Protein AF-A0A1I6RGP5-F1 (afdb_monomer)

Radius of gyration: 14.54 Å; Cα contacts (8 Å, |Δi|>4): 24; chains: 1; bounding box: 37×28×32 Å

Nearest PDB structures (foldseek):
  6zu5-assembly1_LHH  TM=7.528E-01  e=2.460E+00  Paranosema locustae
  6rm3-assembly1_LHH  TM=7.351E-01  e=3.597E+00  Vairimorpha necatrix
  8onz-assembly1_Lh  TM=6.888E-01  e=6.359E+00  Thermochaetoides thermophila DSM 1495
  6j6n-assembly1_H  TM=3.946E-01  e=5.259E+00  Saccharomyces cerevisiae S288C
  6jqa-assembly1_C  TM=3.667E-01  e=5.969E+00  Onion yellows phytoplasma OY-W

Sequence (79 aa):
MLDPKFAEFNNIAHEKQPQMNAIIESWDNKTLATNITKLNRELLRRDAHGVQETPFSETNEELHLMLYSLTMYLKDRLE

Solvent-accessible surface area (backbone atoms only — not comparable to full-atom values): 5027 Å² total; per-residue (Å²): 132,83,55,75,69,55,61,59,62,74,65,64,78,73,85,69,80,74,80,70,56,70,73,64,68,70,46,51,74,68,56,47,53,50,50,49,53,52,53,52,53,48,49,55,45,33,75,75,71,49,71,90,83,57,97,62,92,65,55,72,67,57,49,52,53,50,48,50,53,53,51,52,53,53,49,68,74,72,109

Secondary structure (DSSP, 8-state):
---HHHHHHTT---SSPPPPPHHHHTS-HHHHHHHHHHHHHHHHHHHHH-STT-S--S-HHHHHHHHHHHHHHHHHTT-

Mean predicted aligned error: 8.44 Å

Foldseek 3Di:
DDDPVVVVVVPPPDDDDDDPPPVLVPDDLVRLVVVLVVLVVLLVCCVVPNDPDDPDPDDSVVSVVVSVSSVVVSVVVVD

pLDDT: mean 80.84, std 15.15, range [46.25, 96.75]

Structure (mmCIF, N/CA/C/O backbone):
data_AF-A0A1I6RGP5-F1
#
_entry.id   AF-A0A1I6RGP5-F1
#
loop_
_atom_site.group_PDB
_atom_site.id
_atom_site.type_symbol
_atom_site.label_atom_id
_atom_site.label_alt_id
_atom_site.label_comp_id
_atom_site.label_asym_id
_atom_site.label_entity_id
_atom_site.label_seq_id
_atom_site.pdbx_PDB_ins_code
_atom_site.Cartn_x
_atom_site.Cartn_y
_atom_site.Cartn_z
_atom_site.occupancy
_atom_site.B_iso_or_equiv
_atom_site.auth_seq_id
_atom_site.auth_comp_id
_atom_site.auth_asym_id
_atom_site.auth_atom_id
_atom_site.pdbx_PDB_model_num
ATOM 1 N N . MET A 1 1 ? -21.281 -2.094 -13.706 1.00 51.22 1 MET A N 1
ATOM 2 C CA . MET A 1 1 ? -21.578 -3.390 -13.059 1.00 51.22 1 MET A CA 1
ATOM 3 C C . MET A 1 1 ? -20.358 -4.264 -13.291 1.00 51.22 1 MET A C 1
ATOM 5 O O . MET A 1 1 ? -19.898 -4.289 -14.424 1.00 51.22 1 MET A O 1
ATOM 9 N N . LEU A 1 2 ? -19.764 -4.841 -12.246 1.00 50.91 2 LEU A N 1
ATOM 10 C CA . LEU A 1 2 ? -18.574 -5.690 -12.386 1.00 50.91 2 LEU A CA 1
ATOM 11 C C . LEU A 1 2 ? -18.971 -6.998 -13.102 1.00 50.91 2 LEU A C 1
ATOM 13 O O . LEU A 1 2 ? -20.061 -7.510 -12.855 1.00 50.91 2 LEU A O 1
ATOM 17 N N . ASP A 1 3 ? -18.130 -7.479 -14.022 1.00 66.06 3 ASP A N 1
ATOM 18 C CA . ASP A 1 3 ? -18.353 -8.703 -14.814 1.00 66.06 3 ASP A CA 1
ATOM 19 C C . ASP A 1 3 ? -18.536 -9.924 -13.881 1.00 66.06 3 ASP A C 1
ATOM 21 O O . ASP A 1 3 ? -17.843 -9.996 -12.864 1.00 66.06 3 ASP A O 1
ATOM 25 N N . PRO A 1 4 ? -19.424 -10.891 -14.183 1.00 62.91 4 PRO A N 1
ATOM 26 C CA . PRO A 1 4 ? -19.538 -12.156 -13.446 1.00 62.91 4 PRO A CA 1
ATOM 27 C C . PRO A 1 4 ? -18.196 -12.839 -13.131 1.00 62.91 4 PRO A C 1
ATOM 29 O O . PRO A 1 4 ? -18.021 -13.370 -12.035 1.00 62.91 4 PRO A O 1
ATOM 32 N N . LYS A 1 5 ? -17.207 -12.740 -14.028 1.00 64.44 5 LYS A N 1
ATOM 33 C CA . LYS A 1 5 ? -15.847 -13.267 -13.812 1.00 64.44 5 LYS A CA 1
ATOM 34 C C . LYS A 1 5 ? -15.102 -12.582 -12.661 1.00 64.44 5 LYS A C 1
ATOM 36 O O . LYS A 1 5 ? -14.247 -13.186 -12.023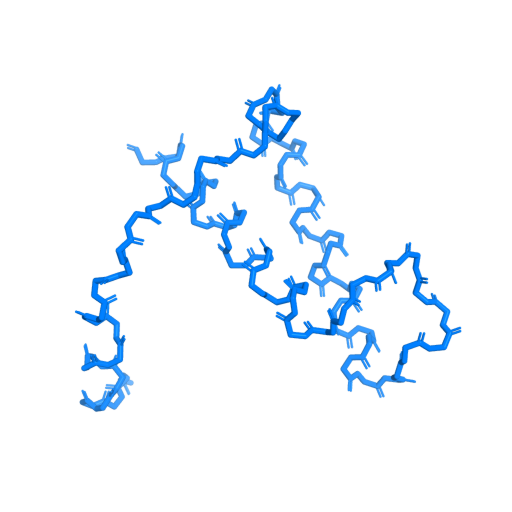 1.00 64.44 5 LYS A O 1
ATOM 41 N N . PHE A 1 6 ? -15.425 -11.323 -12.374 1.00 57.72 6 PHE A N 1
ATOM 42 C CA . PHE A 1 6 ? -14.852 -10.580 -11.252 1.00 57.72 6 PHE A CA 1
ATOM 43 C C . PHE A 1 6 ? -15.386 -11.088 -9.905 1.00 57.72 6 PHE A C 1
ATOM 45 O O . PHE A 1 6 ? -14.642 -11.146 -8.929 1.00 57.72 6 PHE A O 1
ATOM 52 N N . ALA A 1 7 ? -16.659 -11.496 -9.850 1.00 59.34 7 ALA A N 1
ATOM 53 C CA . ALA A 1 7 ? -17.241 -12.093 -8.647 1.00 59.34 7 ALA A CA 1
ATOM 54 C C . ALA A 1 7 ? -16.591 -13.448 -8.309 1.00 59.34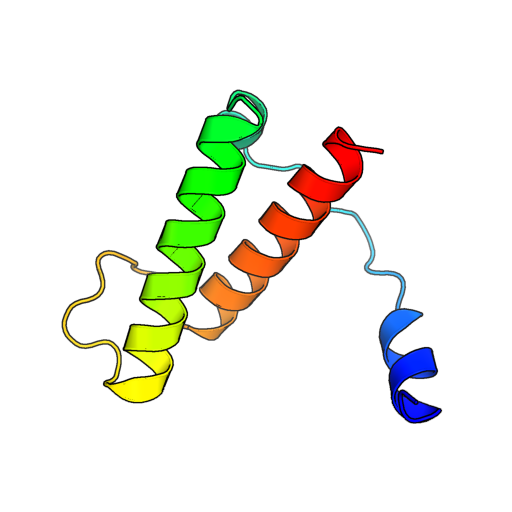 7 ALA A C 1
ATOM 56 O O . ALA A 1 7 ? -16.409 -13.765 -7.136 1.00 59.34 7 ALA A O 1
ATOM 57 N N . GLU A 1 8 ? -16.193 -14.217 -9.326 1.00 59.38 8 GLU A N 1
ATOM 58 C CA . GLU A 1 8 ? -15.456 -15.476 -9.158 1.00 59.38 8 GLU A CA 1
ATOM 59 C C . GLU A 1 8 ? -14.015 -15.252 -8.673 1.00 59.38 8 GLU A C 1
ATOM 61 O O . GLU A 1 8 ? -13.547 -15.977 -7.798 1.00 59.38 8 GLU A O 1
ATOM 66 N N . PHE A 1 9 ? -13.335 -14.209 -9.164 1.00 59.31 9 PHE A N 1
ATOM 67 C CA . PHE A 1 9 ? -11.983 -13.841 -8.721 1.00 59.31 9 PHE A CA 1
ATOM 68 C C . PHE A 1 9 ? -11.929 -13.465 -7.230 1.00 59.31 9 PHE A C 1
ATOM 70 O O . PHE A 1 9 ? -1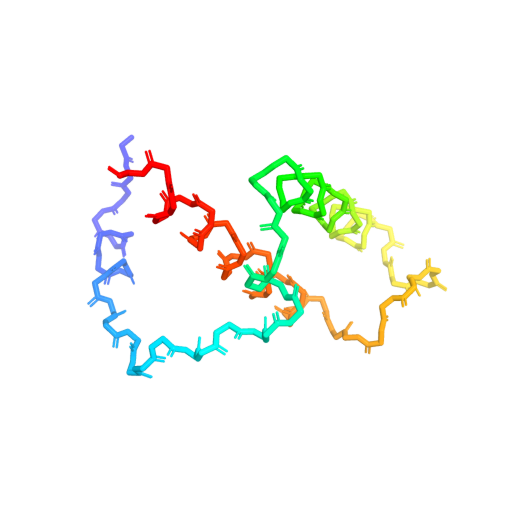0.995 -13.835 -6.524 1.00 59.31 9 PHE A O 1
ATOM 77 N N . ASN A 1 10 ? -12.958 -12.774 -6.731 1.00 53.84 10 ASN A N 1
ATOM 78 C CA . ASN A 1 10 ? -13.015 -12.284 -5.349 1.00 53.84 10 ASN A CA 1
ATOM 79 C C . ASN A 1 10 ? -13.309 -13.383 -4.304 1.00 53.84 10 ASN A C 1
ATOM 81 O O . ASN A 1 10 ? -13.216 -13.127 -3.107 1.00 53.84 10 ASN A O 1
ATOM 85 N N . ASN A 1 11 ? -13.682 -14.590 -4.746 1.00 51.84 11 ASN A N 1
ATOM 86 C CA . ASN A 1 11 ? -14.034 -15.725 -3.883 1.00 51.84 11 ASN A CA 1
ATOM 87 C C . ASN A 1 11 ? -12.878 -16.711 -3.659 1.00 51.84 11 ASN A C 1
ATOM 89 O O . ASN A 1 11 ? -13.073 -17.759 -3.038 1.00 51.84 11 ASN A O 1
ATOM 93 N N . ILE A 1 12 ? -11.674 -16.407 -4.146 1.00 56.66 12 ILE A N 1
ATOM 94 C CA . ILE A 1 12 ? -10.494 -17.219 -3.854 1.00 56.66 12 ILE A CA 1
ATOM 95 C C . ILE A 1 12 ? -10.080 -16.928 -2.408 1.00 56.66 12 ILE A C 1
ATOM 97 O O . ILE A 1 12 ? -9.467 -15.907 -2.105 1.00 56.66 12 ILE A O 1
ATOM 101 N N . ALA A 1 13 ? -10.452 -17.827 -1.496 1.00 46.25 13 ALA A N 1
ATOM 102 C CA . ALA A 1 13 ? -10.010 -17.781 -0.110 1.00 46.25 13 ALA A CA 1
ATOM 103 C C . ALA A 1 13 ? -8.488 -17.975 -0.067 1.00 46.25 13 ALA A C 1
ATOM 105 O O . ALA A 1 13 ? -7.985 -19.085 -0.235 1.00 46.25 13 ALA A O 1
ATOM 106 N N . HIS A 1 14 ? -7.747 -16.886 0.131 1.00 52.16 14 HIS A N 1
ATOM 107 C CA . HIS A 1 14 ? -6.308 -16.961 0.337 1.00 52.16 14 HIS A CA 1
ATOM 108 C C . HIS A 1 14 ? -6.024 -17.649 1.679 1.00 52.16 14 HIS A C 1
ATOM 110 O O . HIS A 1 14 ? -6.420 -17.172 2.745 1.00 52.16 14 HIS A O 1
ATOM 116 N N . GLU A 1 15 ? -5.364 -18.809 1.615 1.00 48.62 15 GLU A N 1
ATOM 117 C CA . GLU A 1 15 ? -4.947 -19.572 2.786 1.00 48.62 15 GLU A CA 1
ATOM 118 C C . GLU A 1 15 ? -3.987 -18.736 3.638 1.00 48.62 15 GLU A C 1
ATOM 120 O O . GLU A 1 15 ? -2.845 -18.497 3.256 1.00 48.62 15 GLU A O 1
ATOM 125 N N . LYS A 1 16 ? -4.474 -18.352 4.825 1.00 50.22 16 LYS A N 1
ATOM 126 C CA . LYS A 1 16 ? -3.785 -17.589 5.876 1.00 50.22 16 LYS A CA 1
ATOM 127 C C . LYS A 1 16 ? -3.505 -16.142 5.473 1.00 50.22 16 LYS A C 1
ATOM 129 O O . LYS A 1 16 ? -2.609 -15.859 4.687 1.00 50.22 16 LYS A O 1
ATOM 134 N N . GLN A 1 17 ? -4.222 -15.213 6.111 1.00 51.25 17 GLN A N 1
ATOM 135 C CA . GLN A 1 17 ? -3.759 -13.832 6.191 1.00 51.25 17 GLN A CA 1
ATOM 136 C C . GLN A 1 17 ? -2.332 -13.865 6.764 1.00 51.25 17 GLN A C 1
ATOM 138 O O . GLN A 1 17 ? -2.156 -14.351 7.889 1.00 51.25 17 GLN A O 1
ATOM 143 N N . PRO A 1 18 ? -1.300 -13.442 6.013 1.00 55.59 18 PRO A N 1
ATOM 144 C CA . PRO A 1 18 ? 0.017 -13.281 6.598 1.00 55.59 18 PRO A CA 1
ATOM 145 C C . PRO A 1 18 ? -0.131 -12.310 7.769 1.00 55.59 18 PRO A C 1
ATOM 147 O O . PRO A 1 18 ? -0.736 -11.248 7.615 1.00 55.59 18 PRO A O 1
ATOM 150 N N . GLN A 1 19 ? 0.362 -12.701 8.950 1.00 62.19 19 GLN A N 1
ATOM 151 C CA . GLN A 1 19 ? 0.394 -11.786 10.088 1.00 62.19 19 GLN A CA 1
ATOM 152 C C . GLN A 1 19 ? 1.133 -10.527 9.646 1.00 62.19 19 GLN A C 1
ATOM 154 O O . GLN A 1 19 ? 2.233 -10.603 9.085 1.00 62.19 19 GLN A O 1
ATOM 159 N N . MET A 1 20 ? 0.477 -9.384 9.824 1.00 73.00 20 MET A N 1
ATOM 160 C CA . MET A 1 20 ? 1.031 -8.107 9.422 1.00 73.00 20 MET A CA 1
ATOM 161 C C . MET A 1 20 ? 2.311 -7.863 10.227 1.00 73.00 20 MET A C 1
ATOM 163 O O . MET A 1 20 ? 2.442 -8.284 11.373 1.00 73.00 20 MET A O 1
ATOM 167 N N . ASN A 1 21 ? 3.300 -7.210 9.622 1.00 78.88 21 ASN A N 1
ATOM 168 C CA . ASN A 1 21 ? 4.547 -6.920 10.323 1.00 78.88 21 ASN A CA 1
ATOM 169 C C . ASN A 1 21 ? 4.250 -6.118 11.608 1.00 78.88 21 ASN A C 1
ATOM 171 O O . ASN A 1 21 ? 3.555 -5.105 11.541 1.00 78.88 21 ASN A O 1
ATOM 175 N N . ALA A 1 22 ? 4.816 -6.524 12.750 1.00 78.69 22 ALA A N 1
ATOM 176 C CA . ALA A 1 22 ? 4.595 -5.890 14.056 1.00 78.69 22 ALA A CA 1
ATOM 177 C C . ALA A 1 22 ? 4.840 -4.363 14.060 1.00 78.69 22 ALA A C 1
ATOM 179 O O . ALA A 1 22 ? 4.191 -3.618 14.794 1.00 78.69 22 ALA A O 1
ATOM 180 N N . ILE A 1 23 ? 5.745 -3.866 13.207 1.00 81.56 23 ILE A N 1
ATOM 181 C CA . ILE A 1 23 ? 5.968 -2.422 13.026 1.00 81.56 23 ILE A CA 1
ATOM 182 C C . ILE A 1 23 ? 4.713 -1.750 12.460 1.00 81.56 23 ILE A C 1
ATOM 184 O O . ILE A 1 23 ? 4.305 -0.694 12.933 1.00 81.56 23 ILE A O 1
ATOM 188 N N . ILE A 1 24 ? 4.091 -2.364 11.458 1.00 82.75 24 ILE A N 1
ATOM 189 C CA . ILE A 1 24 ? 2.907 -1.848 10.766 1.00 82.75 24 ILE A CA 1
ATOM 190 C C . ILE A 1 24 ? 1.677 -1.955 11.670 1.00 82.75 24 ILE A C 1
ATOM 192 O O . ILE A 1 24 ? 0.844 -1.049 11.687 1.00 82.75 24 ILE A O 1
ATOM 196 N N . GLU A 1 25 ? 1.588 -3.017 12.472 1.00 85.88 25 GLU A N 1
ATOM 197 C CA . GLU A 1 25 ? 0.541 -3.165 13.487 1.00 85.88 25 GLU A CA 1
ATOM 198 C C . GLU A 1 25 ? 0.570 -2.024 14.514 1.00 85.88 25 GLU A C 1
ATOM 200 O O . GLU A 1 25 ? -0.486 -1.557 14.939 1.00 85.88 25 GLU A O 1
ATOM 205 N N . SER A 1 26 ? 1.762 -1.515 14.850 1.00 89.06 26 SER A N 1
ATOM 206 C CA . SER A 1 26 ? 1.931 -0.394 15.785 1.00 89.06 26 SER A CA 1
ATOM 207 C C . SER A 1 26 ? 1.525 0.978 15.225 1.00 89.06 26 SER A C 1
ATOM 209 O O . SER A 1 26 ? 1.406 1.940 15.986 1.00 89.06 26 SER A O 1
ATOM 211 N N . TRP A 1 27 ? 1.315 1.109 13.910 1.00 91.81 27 TRP A N 1
ATOM 212 C CA . TRP A 1 27 ? 0.931 2.384 13.302 1.00 91.81 27 TRP A CA 1
ATOM 213 C C . TRP A 1 27 ? -0.515 2.756 13.641 1.00 91.81 27 TRP A C 1
ATOM 215 O O . TRP A 1 27 ? -1.423 1.922 13.608 1.00 91.81 27 TRP A O 1
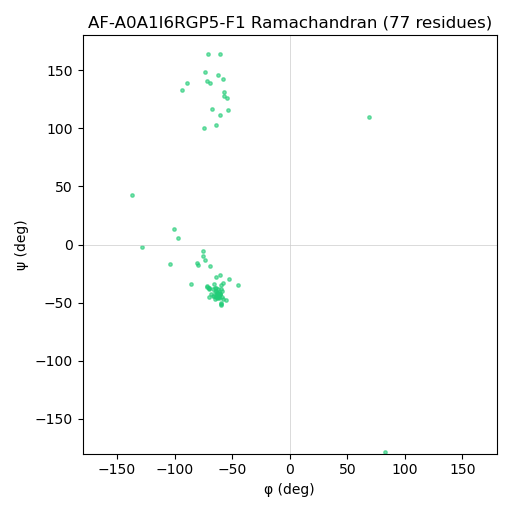ATOM 225 N N . ASP A 1 28 ? -0.771 4.038 13.904 1.00 94.19 28 ASP A N 1
ATOM 226 C CA . ASP A 1 28 ? -2.140 4.550 13.971 1.00 94.19 28 ASP A CA 1
ATOM 227 C C . ASP A 1 28 ? -2.792 4.598 12.570 1.00 94.19 28 ASP A C 1
ATOM 229 O O . ASP A 1 28 ? -2.118 4.522 11.536 1.00 94.19 28 ASP A O 1
ATOM 233 N N . ASN A 1 29 ? -4.125 4.728 12.519 1.00 94.75 29 ASN A N 1
ATOM 234 C CA . ASN A 1 29 ? -4.874 4.732 11.252 1.00 94.75 29 ASN A CA 1
ATOM 235 C C . ASN A 1 29 ? -4.394 5.845 10.301 1.00 94.75 29 ASN A C 1
ATOM 237 O O . ASN A 1 29 ? -4.377 5.665 9.084 1.00 94.75 29 ASN A O 1
ATOM 241 N N . LYS A 1 30 ? -3.966 6.992 10.846 1.00 95.94 30 LYS A N 1
ATOM 242 C CA . LYS A 1 30 ? -3.487 8.140 10.066 1.00 95.94 30 LYS A CA 1
ATOM 243 C C . LYS A 1 30 ? -2.137 7.856 9.407 1.00 95.94 30 LYS A C 1
ATOM 245 O O . LYS A 1 30 ? -1.945 8.169 8.230 1.00 95.94 30 LYS A O 1
ATOM 250 N N . THR A 1 31 ? -1.208 7.273 10.151 1.00 94.38 31 THR A N 1
ATOM 251 C CA . THR A 1 31 ? 0.127 6.880 9.692 1.00 94.38 31 THR A CA 1
ATOM 252 C C . THR A 1 31 ? 0.011 5.782 8.650 1.00 94.38 31 THR A C 1
ATOM 254 O O . THR A 1 31 ? 0.620 5.887 7.584 1.00 94.38 31 THR A O 1
ATOM 257 N N . LEU A 1 32 ? -0.845 4.789 8.900 1.00 93.88 32 LEU A N 1
ATOM 258 C CA . LEU A 1 32 ? -1.137 3.722 7.950 1.00 93.88 32 LEU A CA 1
ATOM 259 C C . LEU A 1 32 ? -1.703 4.281 6.633 1.00 93.88 32 LEU A C 1
ATOM 261 O O . LEU A 1 32 ? -1.124 4.037 5.576 1.00 93.88 32 LEU A O 1
ATOM 265 N N . ALA A 1 33 ? -2.744 5.119 6.685 1.00 95.44 33 ALA A N 1
ATOM 266 C CA . ALA A 1 33 ? -3.318 5.764 5.497 1.00 95.44 33 ALA A CA 1
ATOM 267 C C . ALA A 1 33 ? -2.300 6.637 4.738 1.00 95.44 33 ALA A C 1
ATOM 269 O O . ALA A 1 33 ? -2.259 6.651 3.502 1.00 95.44 33 ALA A O 1
ATOM 270 N N . THR A 1 34 ? -1.434 7.343 5.470 1.00 96.75 34 THR A N 1
ATOM 271 C CA . THR A 1 34 ? -0.363 8.159 4.883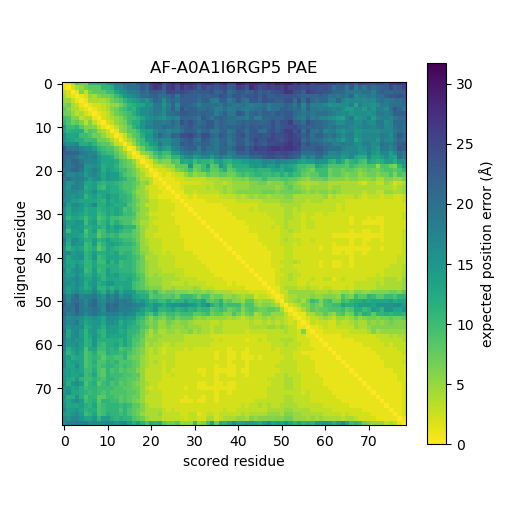 1.00 96.75 34 THR A CA 1
ATOM 272 C C . THR A 1 34 ? 0.645 7.293 4.129 1.00 96.75 34 THR A C 1
ATOM 274 O O . THR A 1 34 ? 1.024 7.629 3.006 1.00 96.75 34 THR A O 1
ATOM 277 N N . ASN A 1 35 ? 1.077 6.175 4.713 1.00 93.88 35 ASN A N 1
ATOM 278 C CA . ASN A 1 35 ? 2.039 5.272 4.083 1.00 93.88 35 ASN A CA 1
ATOM 279 C C . ASN A 1 35 ? 1.433 4.521 2.889 1.00 93.88 35 ASN A C 1
ATOM 281 O O . ASN A 1 35 ? 2.098 4.423 1.861 1.00 93.88 35 ASN A O 1
ATOM 285 N N . ILE A 1 36 ? 0.162 4.109 2.964 1.00 95.25 36 ILE A N 1
ATOM 286 C CA . ILE A 1 36 ? -0.599 3.576 1.818 1.00 95.25 36 ILE A CA 1
ATOM 287 C C . ILE A 1 36 ? -0.592 4.578 0.660 1.00 95.25 36 ILE A C 1
ATOM 289 O O . ILE A 1 36 ? -0.262 4.227 -0.469 1.00 95.25 36 ILE A O 1
ATOM 293 N N . THR A 1 37 ? -0.883 5.851 0.941 1.00 96.38 37 THR A N 1
ATOM 294 C CA . THR A 1 37 ? -0.910 6.902 -0.090 1.00 96.38 37 THR A CA 1
ATOM 295 C C . THR A 1 37 ? 0.464 7.105 -0.733 1.00 96.38 37 THR A C 1
ATOM 297 O O . THR A 1 37 ? 0.561 7.258 -1.952 1.00 96.38 37 THR A O 1
ATOM 300 N N . LYS A 1 38 ? 1.539 7.093 0.066 1.00 94.88 38 LYS A N 1
ATOM 301 C CA . LYS A 1 38 ? 2.917 7.204 -0.438 1.00 94.88 38 LYS A CA 1
ATOM 302 C C . LYS A 1 38 ? 3.290 6.020 -1.327 1.00 94.88 38 LYS A C 1
ATOM 304 O O . LYS A 1 38 ? 3.822 6.241 -2.411 1.00 94.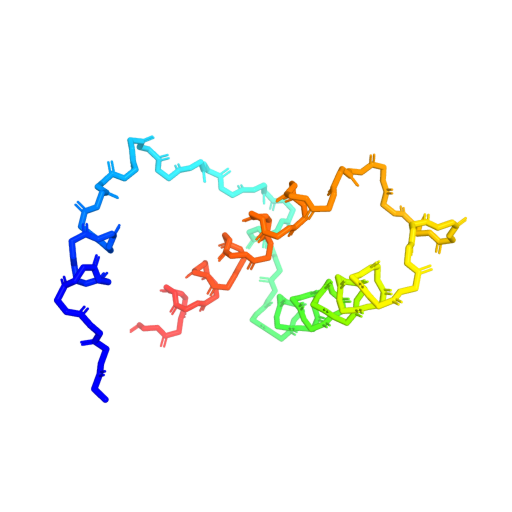88 38 LYS A O 1
ATOM 309 N N . LEU A 1 39 ? 2.980 4.800 -0.889 1.00 94.31 39 LEU A N 1
ATOM 310 C CA . LEU A 1 39 ? 3.237 3.583 -1.655 1.00 94.31 39 LEU A CA 1
ATOM 311 C C . LEU A 1 39 ? 2.468 3.590 -2.981 1.00 94.31 39 LEU A C 1
ATOM 313 O O . LEU A 1 39 ? 3.060 3.358 -4.028 1.00 94.31 39 LEU A O 1
ATOM 317 N N . ASN A 1 40 ? 1.182 3.949 -2.956 1.00 95.19 40 ASN A N 1
ATOM 318 C CA . ASN A 1 40 ? 0.368 4.049 -4.165 1.00 95.19 40 ASN A CA 1
ATOM 319 C C . ASN A 1 40 ? 0.923 5.085 -5.154 1.00 95.19 40 ASN A C 1
ATOM 321 O O . ASN A 1 40 ? 1.001 4.836 -6.352 1.00 95.19 40 ASN A O 1
ATOM 325 N N . ARG A 1 41 ? 1.364 6.249 -4.660 1.00 93.75 41 ARG A N 1
ATOM 326 C CA . ARG A 1 41 ? 1.994 7.268 -5.509 1.00 93.75 41 ARG A CA 1
ATOM 327 C C . ARG A 1 41 ? 3.273 6.753 -6.167 1.00 93.75 41 ARG A C 1
ATOM 329 O O . ARG A 1 41 ? 3.516 7.065 -7.331 1.00 93.75 41 ARG A O 1
ATOM 336 N N . GLU A 1 42 ? 4.086 6.008 -5.428 1.00 92.88 42 GLU A N 1
ATOM 337 C CA . GLU A 1 42 ? 5.312 5.435 -5.974 1.00 92.88 42 GLU A CA 1
ATOM 338 C C . GLU A 1 42 ? 5.021 4.354 -7.016 1.00 92.88 42 GLU A C 1
ATOM 340 O O . GLU A 1 42 ? 5.635 4.368 -8.077 1.00 92.88 42 GLU A O 1
ATOM 345 N N . LEU A 1 43 ? 4.045 3.479 -6.770 1.00 93.62 43 LEU A N 1
ATOM 346 C CA . LEU A 1 43 ? 3.588 2.489 -7.747 1.00 93.62 43 LEU A CA 1
ATOM 347 C C . LEU A 1 43 ? 3.111 3.149 -9.043 1.00 93.62 43 LEU A C 1
ATOM 349 O O . LEU A 1 43 ? 3.587 2.792 -10.113 1.00 93.62 43 LEU A O 1
ATOM 353 N N . LEU A 1 44 ? 2.288 4.199 -8.955 1.00 92.75 44 LEU A N 1
ATOM 354 C CA . LEU A 1 44 ? 1.859 4.965 -10.133 1.00 92.75 44 LEU A CA 1
ATOM 355 C C . LEU A 1 44 ? 3.041 5.561 -10.909 1.00 92.75 44 LEU A C 1
ATOM 357 O O . LEU A 1 44 ? 3.041 5.575 -12.140 1.00 92.75 44 LEU A O 1
ATOM 361 N N . ARG A 1 45 ? 4.059 6.059 -10.198 1.00 91.62 45 ARG A N 1
ATOM 362 C CA . ARG A 1 45 ? 5.283 6.571 -10.824 1.00 91.62 45 ARG A CA 1
ATOM 363 C C . ARG A 1 45 ? 6.050 5.449 -11.526 1.00 91.62 45 ARG A C 1
ATOM 365 O O . ARG A 1 45 ? 6.450 5.639 -12.672 1.00 91.62 45 ARG A O 1
ATOM 372 N N . ARG A 1 46 ? 6.240 4.303 -10.859 1.00 91.69 46 ARG A N 1
ATOM 373 C CA . ARG A 1 46 ? 6.924 3.120 -11.407 1.00 91.69 46 ARG A CA 1
ATOM 374 C C . ARG A 1 46 ? 6.205 2.583 -12.643 1.00 91.69 46 ARG A C 1
ATOM 376 O O . ARG A 1 46 ? 6.867 2.302 -13.639 1.00 91.69 46 ARG A O 1
ATOM 383 N N . ASP A 1 47 ? 4.877 2.519 -12.605 1.00 88.94 47 ASP A N 1
ATOM 384 C CA . ASP A 1 47 ? 4.033 2.061 -13.713 1.00 88.94 47 ASP A CA 1
ATOM 385 C C . ASP A 1 47 ? 4.143 2.982 -14.940 1.00 88.94 47 ASP A C 1
ATOM 387 O O . ASP A 1 47 ? 4.147 2.511 -16.076 1.00 88.94 47 ASP A O 1
ATOM 391 N N . ALA A 1 48 ? 4.262 4.297 -14.729 1.00 89.44 48 ALA A N 1
ATOM 392 C CA . ALA A 1 48 ? 4.326 5.280 -15.811 1.00 89.44 48 ALA A CA 1
ATOM 393 C C . ALA A 1 48 ? 5.741 5.515 -16.369 1.00 89.44 48 ALA A C 1
ATOM 395 O O . ALA A 1 48 ? 5.899 5.812 -17.555 1.00 89.44 48 ALA A O 1
ATOM 396 N N . HIS A 1 49 ? 6.766 5.442 -15.519 1.00 87.44 49 HIS A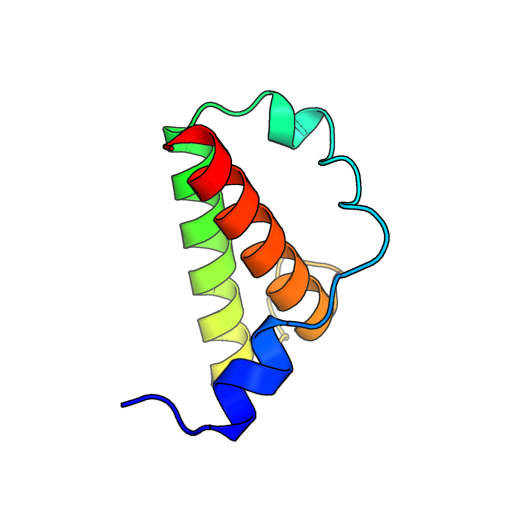 N 1
ATOM 397 C CA . HIS A 1 49 ? 8.115 5.931 -15.834 1.00 87.44 49 HIS A CA 1
ATOM 398 C C . HIS A 1 49 ? 9.229 4.903 -15.594 1.00 87.44 49 HIS A C 1
ATOM 400 O O . HIS A 1 49 ? 10.390 5.182 -15.886 1.00 87.44 49 HIS A O 1
ATOM 406 N N . GLY A 1 50 ? 8.901 3.708 -15.103 1.00 82.12 50 GLY A N 1
ATOM 407 C CA . GLY A 1 50 ? 9.875 2.674 -14.766 1.00 82.12 50 GLY A CA 1
ATOM 408 C C . GLY A 1 50 ? 10.505 2.848 -13.379 1.00 82.12 50 GLY A C 1
ATOM 409 O O . GLY A 1 50 ? 10.174 3.743 -12.606 1.00 82.12 50 GLY A O 1
ATOM 410 N N . VAL A 1 51 ? 11.424 1.942 -13.037 1.00 81.50 51 VAL A N 1
ATOM 411 C CA . VAL A 1 51 ? 11.894 1.707 -11.653 1.00 81.50 51 VAL A CA 1
ATOM 412 C C . VAL A 1 51 ? 13.238 2.362 -11.313 1.00 81.50 51 VAL A C 1
ATOM 414 O O . VAL A 1 51 ? 13.867 2.014 -10.323 1.00 81.50 51 VAL A O 1
ATOM 417 N N . GLN A 1 52 ? 13.725 3.284 -12.140 1.00 73.94 52 GLN A N 1
ATOM 418 C CA . GLN A 1 52 ? 15.137 3.700 -12.130 1.00 73.94 52 GLN A CA 1
ATOM 419 C C . GLN A 1 52 ? 15.559 4.498 -10.881 1.00 73.94 52 GLN A C 1
ATOM 421 O O . GLN A 1 52 ? 16.744 4.554 -10.572 1.00 73.94 52 GLN A O 1
ATOM 426 N N . GLU A 1 53 ? 14.609 5.066 -10.133 1.00 75.94 53 GLU A N 1
ATOM 427 C CA . GLU A 1 53 ? 14.880 5.877 -8.934 1.00 75.94 53 GLU A CA 1
ATOM 428 C C . GLU A 1 53 ? 13.910 5.531 -7.796 1.00 75.94 53 GLU A C 1
ATOM 430 O O . GLU A 1 53 ? 13.283 6.411 -7.208 1.00 75.94 53 GLU A O 1
ATOM 435 N N . THR A 1 54 ? 13.632 4.248 -7.573 1.00 79.94 54 THR A N 1
ATOM 436 C CA . THR A 1 54 ? 12.740 3.821 -6.482 1.00 79.94 54 THR A CA 1
ATOM 437 C C . THR A 1 54 ? 13.538 3.602 -5.191 1.00 79.94 54 THR A C 1
ATOM 439 O O . THR A 1 54 ? 14.630 3.037 -5.247 1.00 79.94 54 THR A O 1
ATOM 442 N N . PRO A 1 55 ? 13.023 4.013 -4.016 1.00 83.38 55 PRO A N 1
ATOM 443 C CA . PRO A 1 55 ? 13.631 3.664 -2.731 1.00 83.38 55 PRO A CA 1
ATOM 444 C C . PRO A 1 55 ? 13.360 2.206 -2.320 1.00 83.38 55 PRO A C 1
ATOM 446 O O . PRO A 1 55 ? 13.860 1.765 -1.288 1.00 83.38 55 PRO A O 1
ATOM 449 N N . PHE A 1 56 ? 12.545 1.479 -3.086 1.00 85.44 56 PHE A N 1
ATOM 450 C CA . PHE A 1 56 ? 12.133 0.109 -2.796 1.00 85.44 56 PHE A CA 1
ATOM 451 C C . PHE A 1 56 ? 13.041 -0.908 -3.483 1.00 85.44 56 PHE A C 1
ATOM 453 O O . PHE A 1 56 ? 13.303 -0.803 -4.682 1.00 85.44 56 PHE A O 1
ATOM 460 N N . SER A 1 57 ? 13.481 -1.916 -2.734 1.00 87.56 57 SER A N 1
ATOM 461 C CA . SER A 1 57 ? 14.195 -3.075 -3.283 1.00 87.56 57 SER A CA 1
ATOM 462 C C . SER A 1 57 ? 13.253 -4.101 -3.919 1.00 87.56 57 SER A C 1
ATOM 464 O O . SER A 1 57 ? 13.699 -4.950 -4.686 1.00 87.56 57 SER A O 1
ATOM 466 N N . GLU A 1 58 ? 11.965 -4.025 -3.596 1.00 88.19 58 GLU A N 1
ATOM 467 C CA . GLU A 1 58 ? 10.915 -4.927 -4.045 1.00 88.19 58 GLU A CA 1
ATOM 468 C C . GLU A 1 58 ? 10.543 -4.703 -5.519 1.00 88.19 58 GLU A C 1
ATOM 470 O O . GLU A 1 58 ? 10.538 -3.580 -6.059 1.00 88.19 58 GLU A O 1
ATOM 475 N N . THR A 1 59 ? 10.144 -5.793 -6.169 1.00 89.12 59 THR A N 1
ATOM 476 C CA . THR A 1 59 ? 9.512 -5.761 -7.489 1.00 89.12 59 THR A CA 1
ATOM 477 C C . THR A 1 59 ? 8.205 -4.968 -7.452 1.00 89.12 59 THR A C 1
ATOM 479 O O . THR A 1 59 ? 7.661 -4.631 -6.397 1.00 89.12 59 THR A O 1
ATOM 482 N N . ASN A 1 60 ? 7.713 -4.595 -8.629 1.00 89.31 60 ASN A N 1
ATOM 483 C CA . ASN A 1 60 ? 6.521 -3.761 -8.714 1.00 89.31 60 ASN A CA 1
ATOM 484 C C . ASN A 1 60 ? 5.275 -4.554 -8.287 1.00 89.31 60 ASN A C 1
ATOM 486 O O . ASN A 1 60 ? 4.407 -4.039 -7.588 1.00 89.31 60 ASN A O 1
ATOM 490 N N . GLU A 1 61 ? 5.238 -5.836 -8.642 1.00 87.31 61 GLU A N 1
ATOM 491 C CA . GLU A 1 61 ? 4.222 -6.807 -8.256 1.00 87.31 61 GLU A CA 1
ATOM 492 C C . GLU A 1 61 ? 4.171 -7.006 -6.735 1.00 87.31 61 GLU A C 1
ATOM 494 O O . GLU A 1 61 ? 3.091 -6.967 -6.145 1.00 87.31 61 GLU A O 1
ATOM 499 N N . GLU A 1 62 ? 5.327 -7.156 -6.080 1.00 87.50 62 GLU A N 1
ATOM 500 C CA . GLU A 1 62 ? 5.411 -7.264 -4.617 1.00 87.50 62 GLU A CA 1
ATOM 501 C C . GLU A 1 62 ? 4.873 -6.006 -3.929 1.00 87.50 62 GLU A C 1
ATOM 503 O O . GLU A 1 62 ? 4.088 -6.108 -2.985 1.00 87.50 62 GLU A O 1
ATOM 508 N N . LEU A 1 63 ? 5.215 -4.816 -4.430 1.00 89.69 63 LEU A N 1
ATOM 509 C CA . LEU A 1 63 ? 4.686 -3.568 -3.882 1.00 89.69 63 LEU A CA 1
ATOM 510 C C . LEU A 1 63 ? 3.169 -3.431 -4.066 1.00 89.69 63 LEU A C 1
ATOM 512 O O . LEU A 1 63 ? 2.497 -2.937 -3.158 1.00 89.69 63 LEU A O 1
ATOM 516 N N . HIS A 1 64 ? 2.612 -3.878 -5.196 1.00 88.88 64 HIS A N 1
ATOM 517 C CA . HIS A 1 64 ? 1.158 -3.907 -5.411 1.00 88.88 64 HIS A CA 1
ATOM 518 C C . HIS A 1 64 ? 0.463 -4.845 -4.412 1.00 88.88 64 HIS A C 1
ATOM 520 O O . HIS A 1 64 ? -0.555 -4.474 -3.820 1.00 88.88 64 HIS A O 1
ATOM 526 N N . LEU A 1 65 ? 1.039 -6.021 -4.141 1.00 87.88 65 LEU A N 1
ATOM 527 C CA . LEU A 1 65 ? 0.534 -6.944 -3.114 1.00 87.88 65 LEU A CA 1
ATOM 528 C C . LEU A 1 65 ? 0.628 -6.351 -1.701 1.00 87.88 65 LEU A C 1
ATOM 530 O O . LEU A 1 65 ? -0.305 -6.493 -0.901 1.00 87.88 65 LEU A O 1
ATOM 534 N N . MET A 1 66 ? 1.720 -5.649 -1.390 1.00 87.75 66 MET A N 1
ATOM 535 C CA . MET A 1 66 ? 1.867 -4.922 -0.126 1.00 87.75 66 MET A CA 1
ATOM 536 C C . MET A 1 66 ? 0.811 -3.820 0.005 1.0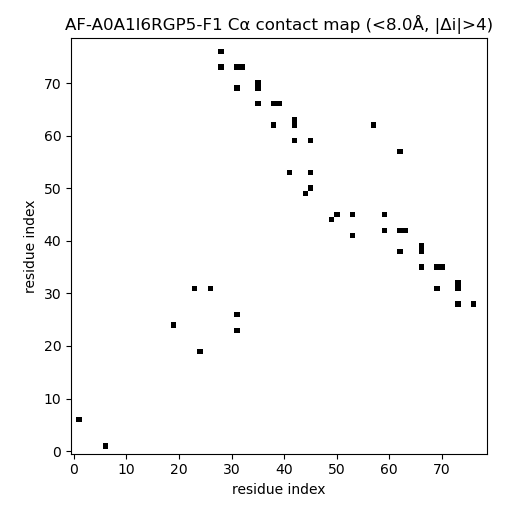0 87.75 66 MET A C 1
ATOM 538 O O . MET A 1 66 ? 0.166 -3.718 1.049 1.00 87.75 66 MET A O 1
ATOM 542 N N . LEU A 1 67 ? 0.580 -3.029 -1.048 1.00 92.94 67 LEU A N 1
ATOM 543 C CA . LEU A 1 67 ? -0.443 -1.980 -1.065 1.00 92.94 67 LEU A CA 1
ATOM 544 C C . LEU A 1 67 ? -1.839 -2.553 -0.805 1.00 92.94 67 LEU A C 1
ATOM 546 O O . LEU A 1 67 ? -2.589 -2.001 0.006 1.00 92.94 67 LEU A O 1
ATOM 550 N N . TYR A 1 68 ? -2.175 -3.663 -1.464 1.00 89.94 68 TYR A N 1
ATOM 551 C CA . TYR A 1 68 ? -3.439 -4.361 -1.253 1.00 89.94 68 TYR A CA 1
ATOM 552 C C . TYR A 1 68 ? -3.583 -4.816 0.203 1.00 89.94 68 TYR A C 1
ATOM 554 O O . TYR A 1 68 ? -4.567 -4.479 0.861 1.00 89.94 68 TYR A O 1
ATOM 562 N N . SER A 1 69 ? -2.566 -5.495 0.738 1.00 87.50 69 SER A N 1
ATOM 563 C CA . SER A 1 69 ? -2.574 -6.017 2.111 1.00 87.50 69 SER A CA 1
ATOM 564 C C . SER A 1 69 ? -2.729 -4.906 3.155 1.00 87.50 69 SER A C 1
ATOM 566 O O . SER A 1 69 ? -3.513 -5.037 4.092 1.00 87.50 69 SER A O 1
ATOM 568 N N . LEU A 1 70 ? -2.035 -3.777 2.976 1.00 89.50 70 LEU A N 1
ATOM 569 C CA . LEU A 1 70 ? -2.146 -2.612 3.861 1.00 89.50 70 LEU A CA 1
ATOM 570 C C . LEU A 1 70 ? -3.525 -1.957 3.791 1.00 89.50 70 LEU A C 1
ATOM 572 O O . LEU A 1 70 ? -4.056 -1.524 4.812 1.00 89.50 70 LEU A O 1
ATOM 576 N N . THR A 1 71 ? -4.104 -1.890 2.593 1.00 91.88 71 THR A N 1
ATOM 577 C CA . THR A 1 71 ? -5.437 -1.321 2.374 1.00 91.88 71 THR A CA 1
ATOM 578 C C . THR A 1 71 ? -6.512 -2.179 3.029 1.00 91.88 71 THR A C 1
ATOM 580 O O . THR A 1 71 ? -7.375 -1.641 3.719 1.00 91.88 71 THR A O 1
ATOM 583 N N . MET A 1 72 ? -6.427 -3.503 2.875 1.00 89.25 72 MET A N 1
ATOM 584 C CA . MET A 1 72 ? -7.321 -4.443 3.552 1.00 89.25 72 MET A CA 1
ATOM 585 C C . MET A 1 72 ? -7.169 -4.359 5.071 1.00 89.25 72 MET A C 1
ATOM 587 O O . MET A 1 72 ? -8.165 -4.229 5.769 1.00 89.25 72 MET A O 1
ATOM 591 N N . TYR A 1 73 ? -5.938 -4.295 5.581 1.00 88.38 73 TYR A N 1
ATOM 592 C CA . TYR A 1 73 ? -5.700 -4.135 7.015 1.00 88.38 73 TYR A CA 1
ATOM 593 C C . TYR A 1 73 ? -6.265 -2.821 7.578 1.00 88.38 73 TYR A C 1
ATOM 595 O O . TYR A 1 73 ? -6.856 -2.805 8.655 1.00 88.38 73 TYR A O 1
ATOM 603 N N . LEU A 1 74 ? -6.119 -1.700 6.859 1.00 91.25 74 LEU A N 1
ATOM 604 C CA . LEU A 1 74 ? -6.734 -0.434 7.270 1.00 91.25 74 LEU A CA 1
ATOM 605 C C . LEU A 1 74 ? -8.263 -0.518 7.242 1.00 91.25 74 LEU A C 1
ATOM 607 O O . LEU A 1 74 ? -8.906 0.016 8.141 1.00 91.25 74 LEU A O 1
ATOM 611 N N . LYS A 1 75 ? -8.834 -1.168 6.223 1.00 90.31 75 LYS A N 1
ATOM 612 C CA . LYS A 1 75 ? -10.277 -1.379 6.106 1.00 90.31 75 LYS A CA 1
ATOM 613 C C . LYS A 1 75 ? -10.806 -2.176 7.303 1.00 90.31 75 LYS A C 1
ATOM 615 O O . LYS A 1 75 ? -11.707 -1.688 7.974 1.00 90.31 75 LYS A O 1
ATOM 620 N N . ASP A 1 76 ? -10.185 -3.308 7.621 1.00 89.00 76 ASP A N 1
ATOM 621 C CA . ASP A 1 76 ? -10.571 -4.169 8.748 1.00 89.00 76 ASP A CA 1
ATOM 622 C C . ASP A 1 76 ? -10.482 -3.440 10.106 1.00 89.00 76 ASP A C 1
ATOM 624 O O . ASP A 1 76 ? -11.191 -3.786 11.043 1.00 89.00 76 ASP A O 1
ATOM 628 N N . ARG A 1 77 ? -9.628 -2.411 10.232 1.00 87.94 77 ARG A N 1
ATOM 629 C CA . ARG A 1 77 ? -9.517 -1.566 11.442 1.00 87.94 77 ARG A CA 1
ATOM 630 C C . ARG A 1 77 ? -10.577 -0.468 11.555 1.00 87.94 77 ARG A C 1
ATOM 632 O O . ARG A 1 77 ? -10.656 0.175 12.604 1.00 87.94 77 ARG A O 1
ATOM 639 N N . LEU A 1 78 ? -11.266 -0.148 10.463 1.00 90.12 78 LEU A N 1
ATOM 640 C CA . LEU A 1 78 ? -12.264 0.923 10.393 1.00 90.12 78 LEU A CA 1
ATOM 641 C C . LEU A 1 78 ? -13.704 0.393 10.392 1.00 90.12 78 LEU A C 1
ATOM 643 O O . LEU A 1 78 ? -14.617 1.190 10.616 1.00 90.12 78 LEU A O 1
ATOM 647 N N . GLU A 1 79 ? -13.889 -0.900 1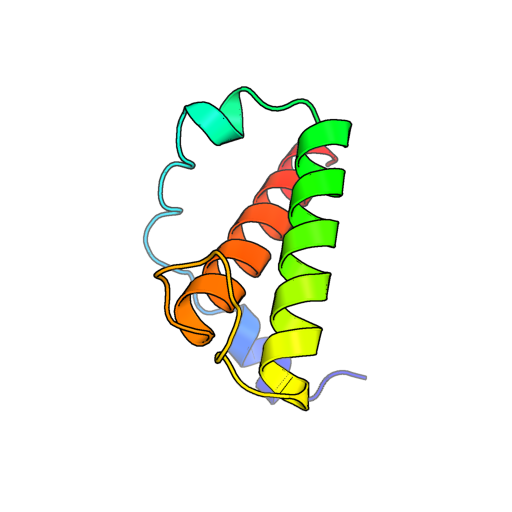0.118 1.00 84.19 79 GLU A N 1
ATOM 648 C CA . GLU A 1 79 ? -15.142 -1.647 10.308 1.00 84.19 79 GLU A CA 1
ATOM 649 C C . GLU A 1 79 ? -15.344 -2.038 11.782 1.00 84.19 79 GLU A C 1
ATOM 651 O O . GLU A 1 79 ? -16.513 -1.980 12.232 1.00 84.19 79 GLU A O 1
#